Protein AF-A0A8I2ZQ19-F1 (afdb_monomer_lite)

Secondary structure (DSSP, 8-state):
---------S-PEEPTT-SS---EESSHHHHHHHHHHH-TT--TT-HHHHHHHHS----------------

pLDDT: mean 70.84, std 16.37, range [39.25, 90.19]

Structure (mmCIF, N/CA/C/O backbone):
data_AF-A0A8I2ZQ19-F1
#
_entry.id   AF-A0A8I2ZQ19-F1
#
loop_
_atom_site.group_PDB
_atom_site.id
_atom_site.type_symbol
_atom_site.label_atom_id
_atom_site.label_alt_id
_atom_site.label_comp_id
_atom_site.label_asym_id
_atom_site.label_entity_id
_atom_site.label_seq_id
_atom_site.pdbx_PDB_ins_code
_atom_site.Cartn_x
_atom_site.Cartn_y
_atom_site.Cartn_z
_atom_site.occupancy
_atom_site.B_iso_or_equiv
_atom_site.auth_seq_id
_atom_site.auth_comp_id
_atom_site.auth_asym_id
_atom_site.auth_atom_id
_atom_site.pdbx_PDB_model_num
ATOM 1 N N . MET A 1 1 ? 21.121 -1.376 -30.264 1.00 53.22 1 MET A N 1
ATOM 2 C CA . MET A 1 1 ? 21.117 -2.107 -28.978 1.00 53.22 1 MET A CA 1
ATOM 3 C C . MET A 1 1 ? 20.905 -1.096 -27.853 1.00 53.22 1 MET A C 1
ATOM 5 O O . MET A 1 1 ? 21.872 -0.579 -27.320 1.00 53.22 1 MET A O 1
ATOM 9 N N . ILE A 1 2 ? 19.653 -0.743 -27.540 1.00 43.06 2 ILE A N 1
ATOM 10 C CA . ILE A 1 2 ? 19.350 0.145 -26.405 1.00 43.06 2 ILE A CA 1
ATOM 11 C C . ILE A 1 2 ? 18.837 -0.758 -25.296 1.00 43.06 2 ILE A C 1
ATOM 13 O O . ILE A 1 2 ? 17.668 -1.137 -25.254 1.00 43.06 2 ILE A O 1
ATOM 17 N N . ARG A 1 3 ? 19.778 -1.209 -24.471 1.00 53.91 3 ARG A N 1
ATOM 18 C CA . ARG A 1 3 ? 19.491 -1.963 -23.258 1.00 53.91 3 ARG A CA 1
ATOM 19 C C . ARG A 1 3 ? 18.612 -1.065 -22.390 1.00 53.91 3 ARG A C 1
ATOM 21 O O . ARG A 1 3 ? 19.036 0.035 -22.049 1.00 53.91 3 ARG A O 1
ATOM 28 N N . HIS A 1 4 ? 17.395 -1.502 -22.069 1.00 52.38 4 HIS A N 1
ATOM 29 C CA . HIS A 1 4 ? 16.579 -0.877 -21.026 1.00 52.38 4 HIS A CA 1
ATOM 30 C C . HIS A 1 4 ? 17.273 -1.132 -19.676 1.00 52.38 4 HIS A C 1
ATOM 32 O O . HIS A 1 4 ? 16.900 -2.016 -18.915 1.00 52.38 4 HIS A O 1
ATOM 38 N N . GLY A 1 5 ? 18.353 -0.390 -19.429 1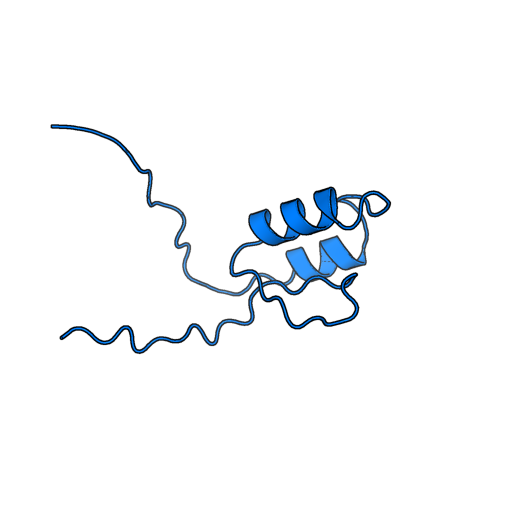.00 50.25 5 GLY A N 1
ATOM 39 C CA . GLY A 1 5 ? 19.144 -0.374 -18.203 1.00 50.25 5 GLY A CA 1
ATOM 40 C C . GLY A 1 5 ? 18.528 0.550 -17.164 1.00 50.25 5 GLY A C 1
ATOM 41 O O . GLY A 1 5 ? 19.193 1.437 -16.652 1.00 50.25 5 GLY A O 1
ATOM 42 N N . LEU A 1 6 ? 17.241 0.365 -16.890 1.00 61.66 6 LEU A N 1
ATOM 43 C CA . LEU A 1 6 ? 16.612 0.924 -15.704 1.00 61.66 6 LEU A CA 1
ATOM 44 C C . LEU A 1 6 ? 15.527 -0.056 -15.278 1.00 61.66 6 LEU A C 1
ATOM 46 O O . LEU A 1 6 ? 14.335 0.152 -15.497 1.00 61.66 6 LEU A O 1
ATOM 50 N N . VAL A 1 7 ? 15.978 -1.190 -14.743 1.00 51.72 7 VAL A N 1
ATOM 51 C CA . VAL A 1 7 ? 15.175 -2.032 -13.856 1.00 51.72 7 VAL A CA 1
ATOM 52 C C . VAL A 1 7 ? 14.650 -1.069 -12.802 1.00 51.72 7 VAL A C 1
ATOM 54 O O . VAL A 1 7 ? 15.440 -0.497 -12.068 1.00 51.72 7 VAL A O 1
ATOM 57 N N . HIS A 1 8 ? 13.361 -0.730 -12.853 1.00 51.75 8 HIS A N 1
ATOM 58 C CA . HIS A 1 8 ? 12.818 0.333 -12.016 1.00 51.75 8 HIS A CA 1
ATOM 59 C C . HIS A 1 8 ? 12.983 -0.058 -10.542 1.00 51.75 8 HIS A C 1
ATOM 61 O O . HIS A 1 8 ? 12.201 -0.841 -10.015 1.00 51.75 8 HIS A O 1
ATOM 67 N N . GLU A 1 9 ? 13.987 0.515 -9.886 1.00 49.53 9 GLU A N 1
ATOM 68 C CA . GLU A 1 9 ? 14.220 0.407 -8.444 1.00 49.53 9 GLU A CA 1
ATOM 69 C C . GLU A 1 9 ? 13.184 1.205 -7.639 1.00 49.53 9 GLU A C 1
ATOM 71 O O . GLU A 1 9 ? 13.197 1.164 -6.413 1.00 49.53 9 GLU A O 1
ATOM 76 N N . SER A 1 10 ? 12.257 1.917 -8.302 1.00 50.50 10 SER A N 1
ATOM 77 C CA . SER A 1 10 ? 11.130 2.543 -7.614 1.00 50.50 10 SER A CA 1
ATOM 78 C C . SER A 1 10 ? 10.319 1.458 -6.904 1.00 50.50 10 SER A C 1
ATOM 80 O O . SER A 1 10 ? 9.774 0.580 -7.586 1.00 50.50 10 SER A O 1
ATOM 82 N N . PRO A 1 11 ? 10.201 1.508 -5.565 1.00 62.50 11 PRO A N 1
ATOM 83 C CA . PRO A 1 11 ? 9.334 0.605 -4.833 1.00 62.50 11 PRO A CA 1
ATOM 84 C C . PRO A 1 11 ? 7.909 0.873 -5.318 1.00 62.50 11 PRO A C 1
ATOM 86 O O . PRO A 1 11 ? 7.300 1.890 -5.003 1.00 62.50 11 PRO A O 1
ATOM 89 N N . GLY A 1 12 ? 7.413 0.012 -6.206 1.00 76.12 12 GLY A 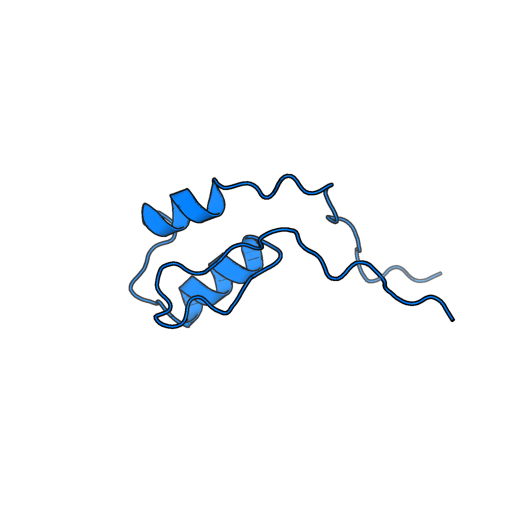N 1
ATOM 90 C CA . GLY A 1 12 ? 6.021 0.048 -6.622 1.00 76.12 12 GLY A CA 1
ATOM 91 C C . GLY A 1 12 ? 5.103 -0.140 -5.414 1.00 76.12 12 GLY A C 1
ATOM 92 O O . GLY A 1 12 ? 5.525 -0.569 -4.344 1.00 76.12 12 GLY A O 1
ATOM 93 N N . TYR A 1 13 ? 3.825 0.137 -5.603 1.00 83.75 13 TYR A N 1
ATOM 94 C CA . TYR A 1 13 ? 2.791 -0.131 -4.620 1.00 83.75 13 TYR A CA 1
ATOM 95 C C . TYR A 1 13 ? 2.694 -1.641 -4.359 1.00 83.75 13 TYR A C 1
ATOM 97 O O . TYR A 1 13 ? 2.501 -2.421 -5.291 1.00 83.75 13 TYR A O 1
ATOM 105 N N . VAL A 1 14 ? 2.815 -2.060 -3.103 1.00 86.06 14 VAL A N 1
ATOM 106 C CA . VAL A 1 14 ? 2.717 -3.468 -2.680 1.00 86.06 14 VAL A CA 1
ATOM 107 C C . VAL A 1 14 ? 1.348 -3.706 -2.055 1.00 86.06 14 VAL A C 1
ATOM 109 O O . VAL A 1 14 ? 0.886 -2.892 -1.265 1.00 86.06 14 VAL A O 1
ATOM 112 N N . CYS A 1 15 ? 0.687 -4.817 -2.378 1.00 87.88 15 CYS A N 1
ATOM 113 C CA . CYS A 1 15 ? -0.589 -5.151 -1.743 1.00 87.88 15 CYS A CA 1
ATOM 114 C C . CYS A 1 15 ? -0.379 -5.608 -0.284 1.00 87.88 15 CYS A C 1
ATOM 116 O O . CYS A 1 15 ? 0.306 -6.612 -0.081 1.00 87.88 15 CYS A O 1
ATOM 118 N N . PRO A 1 16 ? -0.978 -4.942 0.728 1.00 85.88 16 PRO A N 1
ATOM 119 C CA . PRO A 1 16 ? -0.791 -5.316 2.133 1.00 85.88 16 PRO A CA 1
ATOM 120 C C . PRO A 1 16 ? -1.581 -6.575 2.535 1.00 85.88 16 PRO A C 1
ATOM 122 O O . PRO A 1 16 ? -1.271 -7.188 3.554 1.00 85.88 16 PRO A O 1
ATOM 125 N N . PHE A 1 17 ? -2.568 -6.975 1.728 1.00 86.25 17 PHE A N 1
ATOM 126 C CA . PHE A 1 17 ? -3.458 -8.115 1.983 1.00 86.25 17 PHE A CA 1
ATOM 127 C C . PHE A 1 17 ? -2.976 -9.420 1.335 1.00 86.25 17 PHE A C 1
ATOM 129 O O . PHE A 1 17 ? -3.510 -10.492 1.618 1.00 86.25 17 PHE A O 1
ATOM 136 N N . CYS A 1 18 ? -1.975 -9.348 0.454 1.00 87.88 18 CYS A N 1
ATOM 137 C CA . CYS A 1 18 ? -1.343 -10.537 -0.101 1.00 87.88 18 CYS A CA 1
ATOM 138 C C . CYS A 1 18 ? -0.379 -11.153 0.925 1.00 87.88 18 CYS A C 1
ATOM 140 O O . CYS A 1 18 ? 0.439 -10.419 1.485 1.00 87.88 18 CYS A O 1
ATOM 142 N N . PRO A 1 19 ? -0.402 -12.482 1.127 1.00 81.25 19 PRO A N 1
ATOM 143 C CA . PRO A 1 19 ? 0.533 -13.156 2.028 1.00 81.25 19 PRO A CA 1
ATOM 144 C C . PRO A 1 19 ? 1.981 -13.082 1.523 1.00 81.25 19 PRO A C 1
ATOM 146 O O . PRO A 1 19 ? 2.892 -12.899 2.321 1.00 81.25 19 PRO A O 1
ATOM 149 N N . ASP A 1 20 ? 2.182 -13.137 0.204 1.00 74.75 20 ASP A N 1
ATOM 150 C CA . ASP A 1 20 ?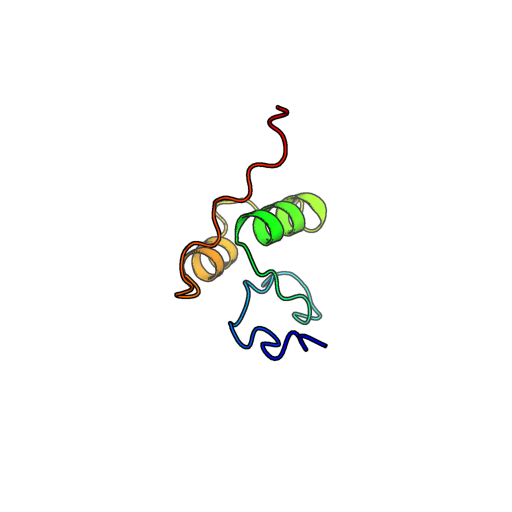 3.514 -13.147 -0.411 1.00 74.75 20 ASP A CA 1
ATOM 151 C C . ASP A 1 20 ? 4.175 -11.766 -0.491 1.00 74.75 20 ASP A C 1
ATOM 153 O O . ASP A 1 20 ? 5.394 -11.664 -0.493 1.00 74.75 20 ASP A O 1
ATOM 157 N N . ARG A 1 21 ? 3.398 -10.674 -0.581 1.00 72.50 21 ARG A N 1
ATOM 158 C CA . ARG A 1 21 ? 3.889 -9.284 -0.773 1.00 72.50 21 ARG A CA 1
ATOM 159 C C . ARG A 1 21 ? 4.927 -9.092 -1.904 1.00 72.50 21 ARG A C 1
ATOM 161 O O . ARG A 1 21 ? 5.478 -8.002 -2.049 1.00 72.50 21 ARG A O 1
ATOM 168 N N . GLU A 1 22 ? 5.152 -10.101 -2.746 1.00 68.06 22 GLU A N 1
ATOM 169 C CA . GLU A 1 22 ? 6.145 -10.079 -3.825 1.00 68.06 22 GLU A CA 1
ATOM 170 C C . GLU A 1 22 ? 5.685 -9.244 -5.027 1.00 68.06 22 GLU A C 1
ATOM 172 O O . GLU A 1 22 ? 6.500 -8.726 -5.795 1.00 68.06 22 GLU A O 1
ATOM 177 N N . HIS A 1 23 ? 4.371 -9.065 -5.192 1.00 76.25 23 HIS A N 1
ATOM 178 C CA . HIS A 1 23 ? 3.825 -8.355 -6.342 1.00 76.25 23 HIS A CA 1
ATOM 179 C C . HIS A 1 23 ? 3.858 -6.834 -6.141 1.00 76.25 23 HIS A C 1
ATOM 181 O O . HIS A 1 23 ? 3.040 -6.255 -5.422 1.00 76.25 23 HIS A O 1
ATOM 187 N N . LYS A 1 24 ? 4.807 -6.183 -6.823 1.00 78.50 24 LYS A N 1
ATOM 188 C CA . LYS A 1 24 ? 4.964 -4.723 -6.850 1.00 78.50 24 LYS A CA 1
ATOM 189 C C . LYS A 1 24 ? 4.245 -4.135 -8.060 1.00 78.50 24 LYS A C 1
ATOM 191 O O . LYS A 1 24 ? 4.580 -4.427 -9.207 1.00 78.50 24 LYS A O 1
ATOM 196 N N . TYR A 1 25 ? 3.297 -3.243 -7.814 1.00 82.31 25 TYR A N 1
ATOM 197 C CA . TYR A 1 25 ? 2.563 -2.533 -8.851 1.00 82.31 25 TYR A CA 1
ATOM 198 C C . TYR A 1 25 ? 3.201 -1.167 -9.113 1.00 82.31 25 TYR A C 1
ATOM 200 O O . TYR A 1 25 ? 3.281 -0.340 -8.215 1.00 82.31 25 TYR A O 1
ATOM 208 N N . PRO A 1 26 ? 3.592 -0.828 -10.348 1.00 75.94 26 PRO A N 1
ATOM 209 C CA . PRO A 1 26 ? 4.202 0.474 -10.640 1.00 75.94 26 PRO A CA 1
ATOM 210 C C . PRO A 1 26 ? 3.206 1.647 -10.567 1.00 75.94 26 PRO A C 1
ATOM 212 O O . PRO A 1 26 ? 3.588 2.801 -10.755 1.00 75.94 26 PRO A O 1
ATOM 215 N N . ARG A 1 27 ? 1.910 1.365 -10.384 1.00 77.50 27 ARG A N 1
ATOM 216 C CA . ARG A 1 27 ? 0.821 2.342 -10.430 1.00 77.50 27 ARG A CA 1
ATOM 217 C C . ARG A 1 27 ? -0.227 2.037 -9.358 1.00 77.50 27 ARG A C 1
ATOM 219 O O . ARG A 1 27 ? -0.500 0.857 -9.128 1.00 77.50 27 ARG A O 1
ATOM 226 N N . PRO A 1 28 ? -0.863 3.071 -8.782 1.00 83.38 28 PRO A N 1
ATOM 227 C CA . PRO A 1 28 ? -1.877 2.885 -7.749 1.00 83.38 28 PRO A CA 1
ATOM 228 C C . PRO A 1 28 ? -3.151 2.243 -8.313 1.00 83.38 28 PRO A C 1
ATOM 230 O O . PRO A 1 28 ? -3.782 1.437 -7.637 1.00 83.38 28 PRO A O 1
ATOM 233 N N . ASP A 1 29 ? -3.504 2.531 -9.572 1.00 85.12 29 ASP A N 1
ATOM 234 C CA . ASP A 1 29 ? -4.706 1.983 -10.211 1.00 85.12 29 ASP A CA 1
ATOM 235 C C . ASP A 1 29 ? -4.648 0.453 -10.370 1.00 85.12 29 ASP A C 1
ATOM 237 O O . ASP A 1 29 ? -5.644 -0.236 -10.137 1.00 85.12 29 ASP A O 1
ATOM 241 N N . ASN A 1 30 ? -3.464 -0.086 -10.681 1.00 87.50 30 ASN A N 1
ATOM 242 C CA . ASN A 1 30 ? -3.242 -1.526 -10.781 1.00 87.50 30 ASN A CA 1
ATOM 243 C C . ASN A 1 30 ? -3.418 -2.209 -9.421 1.00 87.50 30 ASN A C 1
ATOM 245 O O . ASN A 1 30 ? -4.107 -3.226 -9.337 1.00 87.50 30 ASN A O 1
ATOM 249 N N . LEU A 1 31 ? -2.852 -1.621 -8.357 1.00 86.88 31 LEU A N 1
ATOM 250 C CA . LEU A 1 31 ? -3.023 -2.134 -7.000 1.00 86.88 31 LEU A CA 1
ATOM 251 C C . LEU A 1 31 ? -4.503 -2.103 -6.586 1.00 86.88 31 LEU A C 1
ATOM 253 O O . LEU A 1 31 ? -5.031 -3.107 -6.116 1.00 86.88 31 LEU A O 1
ATOM 257 N N . GLN A 1 32 ? -5.201 -0.989 -6.814 1.00 86.94 32 GLN A N 1
ATOM 258 C CA . GLN A 1 32 ? -6.624 -0.863 -6.477 1.00 86.94 32 GLN A CA 1
ATOM 259 C C . GLN A 1 32 ? -7.496 -1.890 -7.210 1.00 86.94 32 GLN A C 1
ATOM 261 O O . GLN A 1 32 ? -8.411 -2.462 -6.615 1.00 86.94 32 GLN A O 1
ATOM 266 N N . ARG A 1 33 ? -7.225 -2.145 -8.497 1.00 89.38 33 ARG A N 1
ATOM 267 C CA . ARG A 1 33 ? -7.921 -3.198 -9.251 1.00 89.38 33 ARG A CA 1
ATOM 268 C C . ARG A 1 33 ? -7.644 -4.578 -8.661 1.00 89.38 33 ARG A C 1
ATOM 270 O O . ARG A 1 33 ? -8.586 -5.351 -8.520 1.00 89.38 33 ARG A O 1
ATOM 277 N N . HIS A 1 34 ? -6.391 -4.879 -8.331 1.00 90.19 34 HIS A N 1
ATOM 278 C CA . HIS A 1 34 ? -6.019 -6.153 -7.724 1.00 90.19 34 HIS A CA 1
ATOM 279 C C . HIS A 1 34 ? -6.763 -6.379 -6.403 1.00 90.19 34 HIS A C 1
ATOM 281 O O . HIS A 1 34 ? -7.391 -7.423 -6.246 1.00 90.19 34 HIS A O 1
ATOM 287 N N . VAL A 1 35 ? -6.777 -5.384 -5.510 1.00 87.81 35 VAL A N 1
ATOM 288 C CA . VAL A 1 35 ? -7.498 -5.481 -4.232 1.00 87.81 35 VAL A CA 1
ATOM 289 C C . VAL A 1 35 ? -8.984 -5.705 -4.463 1.00 87.81 35 VAL A C 1
ATOM 291 O O . VAL A 1 35 ? -9.548 -6.632 -3.905 1.00 87.81 35 VAL A O 1
ATOM 294 N N . ARG A 1 36 ? -9.612 -4.968 -5.382 1.00 87.62 36 ARG A N 1
ATOM 295 C CA . ARG A 1 36 ? -11.032 -5.178 -5.694 1.00 87.62 36 ARG A CA 1
ATOM 296 C C . ARG A 1 36 ? -11.350 -6.603 -6.176 1.00 87.62 36 ARG A C 1
ATOM 298 O O . ARG A 1 36 ? -12.427 -7.104 -5.880 1.00 87.62 36 ARG A O 1
ATOM 305 N N . VAL A 1 37 ? -10.471 -7.217 -6.971 1.00 89.94 37 VAL A N 1
ATOM 306 C CA . VAL A 1 37 ? -10.721 -8.538 -7.579 1.00 89.94 37 VAL A CA 1
ATOM 307 C C . VAL A 1 37 ? -10.365 -9.681 -6.629 1.00 89.94 37 VAL A C 1
ATOM 309 O O . VAL A 1 37 ? -11.107 -10.654 -6.550 1.00 89.94 37 VAL A O 1
ATOM 312 N N . HIS A 1 38 ? -9.244 -9.574 -5.915 1.00 89.75 38 HIS A N 1
ATOM 313 C CA . HIS A 1 38 ? -8.712 -10.650 -5.073 1.00 89.75 38 HIS A CA 1
ATOM 314 C C . HIS A 1 38 ? -9.067 -10.501 -3.588 1.00 89.75 38 HIS A C 1
ATOM 316 O O . HIS A 1 38 ? -9.070 -11.489 -2.859 1.00 89.75 38 HIS A O 1
ATOM 322 N N . HIS A 1 39 ? -9.409 -9.293 -3.145 1.00 88.81 39 HIS A N 1
ATOM 323 C CA . HIS A 1 39 ? -9.759 -8.959 -1.765 1.00 88.81 39 HIS A CA 1
ATOM 324 C C . HIS A 1 39 ? -11.144 -8.292 -1.728 1.00 88.81 39 HIS A C 1
ATOM 326 O O . HIS A 1 39 ? -11.297 -7.133 -1.358 1.00 88.81 39 HIS A O 1
ATOM 332 N N . VAL A 1 40 ? -12.179 -9.043 -2.122 1.00 82.94 40 VAL A N 1
ATOM 333 C CA . VAL A 1 40 ? -13.576 -8.562 -2.246 1.00 82.94 40 VAL A CA 1
ATOM 334 C C . VAL A 1 40 ? -14.161 -8.055 -0.915 1.00 82.94 40 VAL A C 1
ATOM 336 O O . VAL A 1 40 ? -15.092 -7.257 -0.919 1.00 82.94 40 VAL A O 1
ATOM 339 N N . GLY A 1 41 ? -13.603 -8.480 0.223 1.00 78.12 41 GLY A N 1
ATOM 340 C CA . GLY A 1 41 ? -13.980 -7.999 1.558 1.00 78.12 41 GLY A CA 1
ATOM 341 C C . GLY A 1 41 ? -13.262 -6.725 2.013 1.00 78.12 41 GLY A C 1
ATOM 342 O O . GLY A 1 41 ? -13.561 -6.220 3.090 1.00 78.12 41 GLY A O 1
ATOM 343 N N . THR A 1 42 ? -12.318 -6.213 1.225 1.00 78.44 42 THR A N 1
ATOM 344 C CA . THR A 1 42 ? -11.545 -5.013 1.548 1.00 78.44 42 THR A CA 1
ATOM 345 C C . THR A 1 42 ? -12.089 -3.828 0.762 1.00 78.44 42 THR A C 1
ATOM 347 O O . THR A 1 42 ? -12.124 -3.843 -0.471 1.00 78.44 42 THR A O 1
ATOM 350 N N . ASP A 1 43 ? -12.494 -2.781 1.478 1.00 77.12 43 ASP A N 1
ATOM 351 C CA . ASP A 1 43 ? -13.000 -1.562 0.857 1.00 77.12 43 ASP A CA 1
ATOM 352 C C . ASP A 1 43 ? -11.870 -0.626 0.389 1.00 77.12 43 ASP A C 1
ATOM 354 O O . ASP A 1 43 ? -10.723 -0.696 0.833 1.00 77.12 43 ASP A O 1
ATOM 358 N N . LYS A 1 44 ? -12.202 0.289 -0.526 1.00 73.75 44 LYS A N 1
ATOM 359 C CA . LYS A 1 44 ? -11.291 1.343 -0.988 1.00 73.75 44 LYS A CA 1
ATOM 360 C C . LYS A 1 44 ? -10.828 2.274 0.129 1.00 73.75 44 LYS A C 1
ATOM 362 O O . LYS A 1 44 ? -9.760 2.871 -0.012 1.00 73.75 44 LYS A O 1
ATOM 367 N N . ASP A 1 45 ? -11.637 2.418 1.172 1.00 77.75 45 ASP A N 1
ATOM 368 C CA . ASP A 1 45 ? -11.348 3.254 2.329 1.00 77.75 45 ASP A CA 1
ATOM 369 C C . ASP A 1 45 ? -10.611 2.503 3.446 1.00 77.75 45 ASP A C 1
ATOM 371 O O . ASP A 1 45 ? -10.331 3.086 4.492 1.00 77.75 45 ASP A O 1
ATOM 375 N N . ASP A 1 46 ? -10.247 1.232 3.227 1.00 87.38 46 ASP A N 1
ATOM 376 C CA . ASP A 1 46 ? -9.468 0.473 4.198 1.00 87.38 46 ASP A CA 1
ATOM 377 C C . ASP A 1 46 ? -8.170 1.228 4.550 1.00 87.38 46 ASP A C 1
ATOM 379 O O . ASP A 1 46 ? -7.431 1.650 3.645 1.00 87.38 46 ASP A O 1
ATOM 383 N N . PRO A 1 47 ? -7.876 1.436 5.847 1.00 87.81 47 PRO A N 1
ATOM 384 C CA . PRO A 1 47 ? -6.759 2.270 6.275 1.00 87.81 47 PRO A CA 1
ATOM 385 C C . PRO A 1 47 ? -5.412 1.758 5.751 1.00 87.81 47 PRO A C 1
ATOM 387 O O . PRO A 1 47 ? -4.560 2.574 5.394 1.00 87.81 47 PRO A O 1
ATOM 390 N N . LEU A 1 48 ? -5.233 0.438 5.610 1.00 87.19 48 LEU A N 1
ATOM 391 C CA . LEU A 1 48 ? -3.999 -0.149 5.076 1.00 87.19 48 LEU A CA 1
ATOM 392 C C . LEU A 1 48 ? -3.844 0.148 3.585 1.00 87.19 48 LEU A C 1
ATOM 394 O O . LEU A 1 48 ? -2.759 0.503 3.121 1.00 87.19 48 LEU A O 1
ATOM 398 N N . LEU A 1 49 ? -4.933 0.041 2.819 1.00 87.31 49 LEU A N 1
ATOM 399 C CA . LEU A 1 49 ? -4.916 0.386 1.400 1.00 87.31 49 LEU A CA 1
ATOM 400 C C . LEU A 1 49 ? -4.656 1.885 1.206 1.00 87.31 49 LEU A C 1
ATOM 402 O O . LEU A 1 49 ? -3.852 2.266 0.352 1.00 87.31 49 LEU A O 1
ATOM 406 N N . ARG A 1 50 ? -5.302 2.738 2.010 1.00 87.50 50 ARG A N 1
ATOM 407 C CA . ARG A 1 50 ? -5.104 4.193 1.979 1.00 87.50 50 ARG A CA 1
ATOM 408 C C . ARG A 1 50 ? -3.667 4.574 2.307 1.00 87.50 50 ARG A C 1
ATOM 410 O O . ARG A 1 50 ? -3.118 5.431 1.617 1.00 87.50 50 ARG A O 1
ATOM 417 N N . GLU A 1 51 ? -3.049 3.944 3.301 1.00 85.69 51 GLU A N 1
ATOM 418 C CA . GLU A 1 51 ? -1.655 4.196 3.669 1.00 85.69 51 GLU A CA 1
ATOM 419 C C . GLU A 1 51 ? -0.701 3.856 2.516 1.00 85.69 51 GLU A C 1
ATOM 421 O O . GLU A 1 51 ? 0.096 4.701 2.110 1.00 85.69 51 GLU A O 1
ATOM 426 N N . VAL A 1 52 ? -0.841 2.674 1.906 1.00 84.06 52 VAL A N 1
ATOM 427 C CA . VAL A 1 52 ? -0.025 2.263 0.749 1.00 84.06 52 VAL A CA 1
ATOM 428 C C . VAL A 1 52 ? -0.229 3.183 -0.455 1.00 84.06 52 VAL A C 1
ATOM 430 O O . VAL A 1 52 ? 0.723 3.514 -1.154 1.00 84.06 52 VAL A O 1
ATOM 433 N N . LEU A 1 53 ? -1.458 3.624 -0.720 1.00 82.44 53 LEU A N 1
ATOM 434 C CA . LEU A 1 53 ? -1.734 4.556 -1.816 1.00 82.44 53 LEU A CA 1
ATOM 435 C C . LEU A 1 53 ? -1.227 5.977 -1.530 1.00 82.44 53 LEU A C 1
ATOM 437 O O . LEU A 1 53 ? -0.911 6.713 -2.466 1.00 82.44 53 LEU A O 1
ATOM 441 N N . SER A 1 54 ? -1.156 6.361 -0.253 1.00 80.81 54 SER A N 1
ATOM 442 C CA . SER A 1 54 ? -0.636 7.659 0.194 1.00 80.81 54 SER A CA 1
ATOM 443 C C . SER A 1 54 ? 0.889 7.705 0.183 1.00 80.81 54 SER A C 1
ATOM 445 O O . SER A 1 54 ? 1.458 8.789 0.035 1.00 80.81 54 SER A O 1
ATOM 447 N N . GLN A 1 55 ? 1.545 6.541 0.259 1.00 74.50 55 GLN A N 1
ATOM 448 C CA . GLN A 1 55 ? 2.954 6.359 -0.083 1.00 74.50 55 GLN A 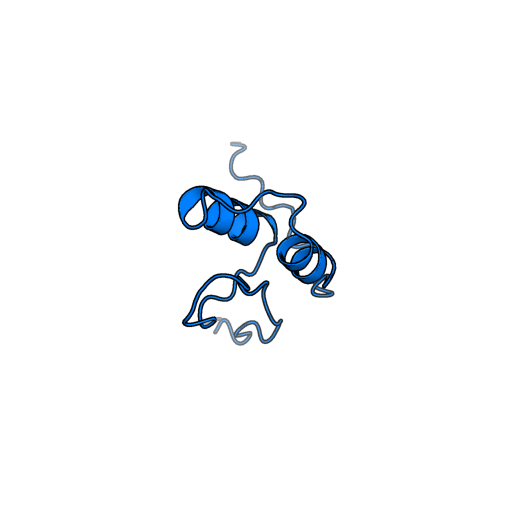CA 1
ATOM 449 C C . GLN A 1 55 ? 3.124 6.601 -1.588 1.00 74.50 55 GLN A C 1
ATOM 451 O O . GLN A 1 55 ? 3.215 5.680 -2.393 1.00 74.50 55 GLN A O 1
ATOM 456 N N . ARG A 1 56 ? 3.106 7.875 -1.990 1.00 60.25 56 ARG A N 1
ATOM 457 C CA . ARG A 1 56 ? 3.436 8.317 -3.345 1.00 60.25 56 ARG A CA 1
ATOM 458 C C . ARG A 1 56 ? 4.861 7.840 -3.641 1.00 60.25 56 ARG A C 1
ATOM 460 O O . ARG A 1 56 ? 5.785 8.361 -3.019 1.00 60.25 56 ARG A O 1
ATOM 467 N N . PRO A 1 57 ? 5.080 6.908 -4.586 1.00 60.12 57 PRO A N 1
ATOM 468 C CA . PRO A 1 57 ? 6.400 6.736 -5.141 1.00 60.12 57 PRO A CA 1
ATOM 469 C C . PRO A 1 57 ? 6.650 8.014 -5.935 1.00 60.12 57 PRO A C 1
ATOM 471 O O . PRO A 1 57 ? 5.991 8.267 -6.948 1.00 60.12 57 PRO A O 1
ATOM 474 N N . ASP A 1 58 ? 7.515 8.868 -5.396 1.00 49.59 58 ASP A N 1
ATOM 475 C CA . ASP A 1 58 ? 8.006 10.075 -6.043 1.00 49.59 58 ASP A CA 1
ATOM 476 C C . ASP A 1 58 ? 8.656 9.661 -7.369 1.00 49.59 58 ASP A C 1
ATOM 478 O O . ASP A 1 58 ? 9.775 9.159 -7.441 1.00 49.59 58 ASP A O 1
ATOM 482 N N . GLY A 1 59 ? 7.852 9.688 -8.424 1.00 52.53 59 GLY A N 1
ATOM 483 C CA . GLY A 1 59 ? 8.200 9.160 -9.725 1.00 52.53 59 GLY A CA 1
ATOM 484 C C . GLY A 1 59 ? 7.590 10.077 -10.769 1.00 52.53 59 GLY A C 1
ATOM 485 O O . GLY A 1 59 ? 6.367 10.261 -10.762 1.00 52.53 59 GLY A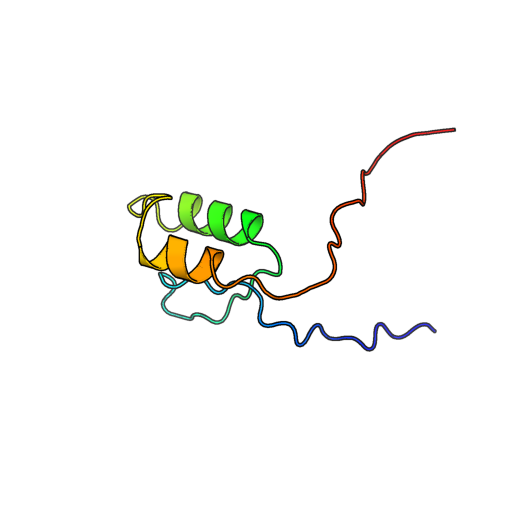 O 1
ATOM 486 N N . PRO A 1 60 ? 8.400 10.666 -11.668 1.00 45.84 60 PRO A N 1
ATOM 487 C CA . PRO A 1 60 ? 7.921 11.640 -12.629 1.00 45.84 60 PRO A CA 1
ATOM 488 C C . PRO A 1 60 ? 6.790 11.017 -13.436 1.00 45.84 60 PRO A C 1
ATOM 490 O O . PRO A 1 60 ? 6.920 9.939 -14.020 1.00 45.84 60 PRO A O 1
ATOM 493 N N . ASN A 1 61 ? 5.657 11.705 -13.389 1.00 49.03 61 ASN A N 1
ATOM 494 C CA . ASN A 1 61 ? 4.378 11.398 -13.999 1.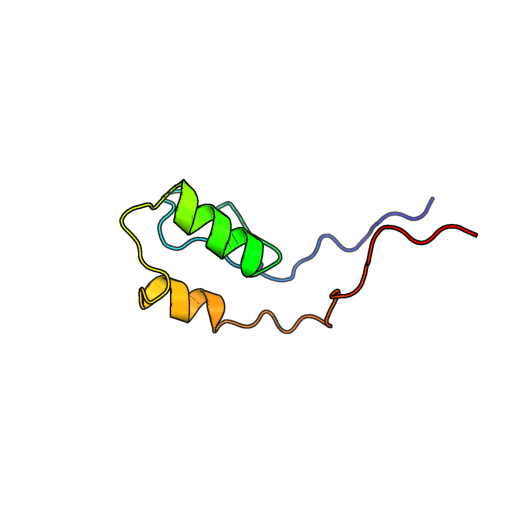00 49.03 61 ASN A CA 1
ATOM 495 C C . ASN A 1 61 ? 4.529 10.784 -15.414 1.00 49.03 61 ASN A C 1
ATOM 497 O O . ASN A 1 61 ? 4.460 11.478 -16.424 1.00 49.03 61 ASN A O 1
ATOM 501 N N . ARG A 1 62 ? 4.684 9.454 -15.530 1.00 54.56 62 ARG A N 1
ATOM 502 C CA . ARG A 1 62 ? 4.566 8.720 -16.811 1.00 54.56 62 ARG A CA 1
ATOM 503 C C . ARG A 1 62 ? 3.092 8.516 -17.170 1.00 54.56 62 ARG A C 1
ATOM 505 O O . ARG A 1 62 ? 2.634 7.422 -17.513 1.00 54.56 62 ARG A O 1
ATOM 512 N N . GLY A 1 63 ? 2.325 9.588 -17.033 1.00 52.25 63 GLY A N 1
ATOM 513 C CA . GLY A 1 63 ? 0.892 9.663 -17.226 1.00 52.25 63 GLY A CA 1
ATOM 514 C C . GLY A 1 63 ? 0.495 10.278 -18.561 1.00 52.25 63 GLY A C 1
ATOM 515 O O . GLY A 1 63 ? -0.466 11.029 -18.578 1.00 52.25 63 GLY A O 1
ATOM 516 N N . ARG A 1 64 ? 1.163 9.970 -19.688 1.00 49.59 64 ARG A N 1
ATOM 517 C CA . ARG A 1 64 ? 0.546 10.190 -21.014 1.00 49.59 64 ARG A CA 1
ATOM 518 C C . ARG A 1 64 ? 1.175 9.378 -22.154 1.00 49.59 64 ARG A C 1
ATOM 520 O O . ARG A 1 64 ? 1.807 9.927 -23.044 1.00 49.59 64 ARG A O 1
ATOM 527 N N . ARG A 1 65 ? 0.918 8.069 -22.215 1.00 51.28 65 ARG A N 1
ATOM 528 C CA . ARG A 1 65 ? 0.789 7.403 -23.527 1.00 51.28 65 ARG A CA 1
ATOM 529 C C . ARG A 1 65 ? -0.690 7.146 -23.775 1.00 51.28 65 ARG A C 1
ATOM 531 O O . ARG A 1 65 ? -1.206 6.080 -23.453 1.00 51.28 65 ARG A O 1
ATOM 538 N N . ARG A 1 66 ? -1.376 8.165 -24.306 1.00 50.19 66 ARG A N 1
ATOM 539 C CA . ARG A 1 66 ? -2.653 7.963 -24.997 1.00 50.19 66 ARG A CA 1
ATOM 540 C C . ARG A 1 66 ? -2.330 7.145 -26.246 1.00 50.19 66 ARG A C 1
ATOM 542 O O . ARG A 1 66 ? -1.555 7.585 -27.086 1.00 50.19 66 ARG A O 1
ATOM 549 N N . ARG A 1 67 ? -2.842 5.921 -26.304 1.00 55.03 67 ARG A N 1
ATOM 550 C CA . ARG A 1 67 ? -2.763 5.050 -27.475 1.00 55.03 67 ARG A CA 1
ATOM 551 C C . ARG A 1 67 ? -3.891 5.475 -28.428 1.00 55.03 67 ARG A C 1
ATOM 553 O O . ARG A 1 67 ? -5.041 5.438 -28.006 1.00 55.03 67 ARG A O 1
ATOM 560 N N . GLY A 1 68 ? -3.552 5.858 -29.662 1.00 46.44 68 GLY A N 1
ATOM 561 C CA . GLY A 1 68 ? -4.489 5.992 -30.789 1.00 46.44 68 GLY A CA 1
ATOM 562 C C . GLY A 1 68 ? -4.770 7.426 -31.255 1.00 46.44 68 GLY A C 1
ATOM 563 O O . GLY A 1 68 ? -5.397 8.198 -30.538 1.00 46.44 68 GLY A O 1
ATOM 564 N N . GLY A 1 69 ? -4.326 7.745 -32.473 1.00 39.25 69 GLY A N 1
ATOM 565 C CA . GLY A 1 69 ? -4.617 8.978 -33.204 1.00 39.25 69 GLY A CA 1
ATOM 566 C C . GLY A 1 69 ? -3.851 8.991 -34.526 1.00 39.25 69 GLY A C 1
ATOM 567 O O . GLY A 1 69 ? -2.744 9.505 -34.587 1.00 39.25 69 GLY A O 1
ATOM 568 N N . THR A 1 70 ? -4.414 8.319 -35.524 1.00 43.81 70 THR A N 1
ATOM 569 C CA . THR A 1 70 ? -3.992 8.245 -36.930 1.00 43.81 70 THR A CA 1
ATOM 570 C C . THR A 1 70 ? -3.881 9.618 -37.592 1.00 43.81 70 THR A C 1
ATOM 572 O O . THR A 1 70 ? -4.865 10.352 -37.553 1.00 43.81 70 THR A O 1
ATOM 575 N N . THR A 1 71 ? -2.755 9.880 -38.261 1.00 42.16 71 THR A N 1
ATOM 576 C CA . THR A 1 71 ? -2.634 10.468 -39.615 1.00 42.16 71 THR A CA 1
ATOM 577 C C . THR A 1 71 ? -1.238 10.175 -40.138 1.00 42.16 71 THR A C 1
ATOM 579 O O . THR A 1 71 ? -0.287 10.464 -39.375 1.00 42.16 71 THR A O 1
#

Organism: Verticillium longisporum (NCBI:txid100787)

Foldseek 3Di:
DDPPPCPPPQQAQFAPPDPVSPDGHNDLVVNVVCCVVVVVVDDCVHPVNVVSNVPPSPDPCPPDPPPDDDD

Sequence (71 aa):
MIRHGLVHESPGYVCPFCPDREHKYPRPDNLQRHVRVHHVGTDKDDPLLREVLSQRPDGPNRGRRRRGGTT

Radius of gyration: 15.05 Å; chains: 1; bounding box: 35×25×46 Å